Protein AF-A0A835EW60-F1 (afdb_monomer_lite)

Secondary structure (DSSP, 8-state):
-HHHHHHHHHHHHHHHHHHHHHHHHHTT-SGGGS-HHHHHHHHHHHHHHHHHHHHHHHHHHHHHHHHHHHHHHHHHHHHHHHHHHHHHHHHHHHHHHHHHHHHSSSS--S------S------S--TT-----

InterPro domains:
  IPR002487 Transcription factor, K-box [PF01486] (3-82)
  IPR002487 Transcription factor, K-box [PS51297] (2-88)

Foldseek 3Di:
DVVVVVVVVVVVVVVVVVVVVVVCVLVVHPCVVDDPVVNVVSVVVNVVVVVVVVVVVVVVVVVVVVVVVVVVVVVVVVVVVVVVVVVVVCVVVVVVVVVVVVVPPPDDDDDDDPDDPDDPDDDPPDPPDDPDD

Sequence (133 aa):
MFQSLSAEIDRVKKENDNMQNELRHLKGEDLNSLQPRELIAIEEALQNGQTNLREKQMDHWRMHKRNGKMLEDEHKLLSFRVAYQHQQDVELSGGMRELEIGYHQVEHDRDFTSQMPFTFRVQPSHPNLQEDE

Organism: NCBI:txid1010633

Structure (mmCIF, N/CA/C/O backbone):
data_AF-A0A835EW60-F1
#
_entry.id   AF-A0A835EW60-F1
#
loop_
_atom_site.group_PDB
_atom_site.id
_atom_site.type_symbol
_atom_site.label_atom_id
_atom_site.label_alt_id
_atom_site.label_comp_id
_atom_site.label_asym_id
_atom_site.label_entity_id
_atom_site.label_seq_id
_atom_site.pdbx_PDB_ins_code
_atom_site.Cartn_x
_atom_site.Cartn_y
_atom_site.Cartn_z
_atom_site.occupancy
_atom_site.B_iso_or_equiv
_atom_site.auth_seq_id
_atom_site.auth_comp_id
_atom_site.auth_asym_id
_atom_site.auth_atom_id
_atom_site.pdbx_PDB_model_num
ATOM 1 N N . MET A 1 1 ? -26.030 -29.531 16.335 1.00 69.69 1 MET A N 1
ATOM 2 C CA . MET A 1 1 ? -25.559 -29.007 15.032 1.00 69.69 1 MET A CA 1
ATOM 3 C C . MET A 1 1 ? -26.098 -27.599 14.764 1.00 69.69 1 MET A C 1
ATOM 5 O O . MET A 1 1 ? -25.292 -26.687 14.700 1.00 69.69 1 MET A O 1
ATOM 9 N N . PHE A 1 2 ? -27.422 -27.378 14.736 1.00 84.50 2 PHE A N 1
ATOM 10 C CA . PHE A 1 2 ? -28.015 -26.042 14.513 1.00 84.50 2 PHE A CA 1
ATOM 11 C C . PHE A 1 2 ? -27.595 -24.974 15.544 1.00 84.50 2 PHE A C 1
ATOM 13 O O . PHE A 1 2 ? -27.175 -23.891 15.161 1.00 84.50 2 PHE A O 1
ATOM 20 N N . GLN A 1 3 ? -27.617 -25.293 16.845 1.00 85.31 3 GLN A N 1
ATOM 21 C CA . GLN A 1 3 ? -27.185 -24.352 17.895 1.00 85.31 3 GLN A CA 1
ATOM 22 C C . GLN A 1 3 ? -25.703 -23.960 17.783 1.00 85.31 3 GLN A C 1
ATOM 24 O O . GLN A 1 3 ? -25.358 -22.805 17.992 1.00 85.31 3 GLN A O 1
ATOM 29 N N . SER A 1 4 ? -24.836 -24.905 17.407 1.00 91.06 4 SER A N 1
ATOM 30 C CA . SER A 1 4 ? -23.406 -24.634 17.210 1.00 91.06 4 SER A CA 1
ATOM 31 C C . SER A 1 4 ? -23.162 -23.756 15.986 1.00 91.06 4 SER A C 1
ATOM 33 O O . SER A 1 4 ? -22.314 -22.875 16.044 1.00 91.06 4 SER A O 1
ATOM 35 N N . LEU A 1 5 ? -23.920 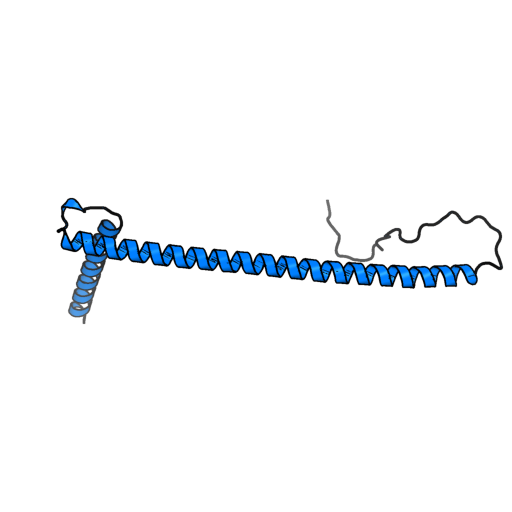-23.962 14.905 1.00 94.69 5 LEU A N 1
ATOM 36 C CA . LEU A 1 5 ? -23.833 -23.116 13.718 1.00 94.69 5 LEU A CA 1
ATOM 37 C C . LEU A 1 5 ? -24.354 -21.700 13.999 1.00 94.69 5 LEU A C 1
ATOM 39 O O . LEU A 1 5 ? -23.723 -20.732 13.596 1.00 94.69 5 LEU A O 1
ATOM 43 N N . SER A 1 6 ? -25.465 -21.574 14.730 1.00 95.06 6 SER A N 1
ATOM 44 C CA . SER A 1 6 ? -25.993 -20.271 15.152 1.00 95.06 6 SER A CA 1
ATOM 45 C C . SER A 1 6 ? -24.983 -19.508 16.011 1.00 95.06 6 SER A C 1
ATOM 47 O O . SER A 1 6 ? -24.735 -18.336 15.757 1.00 95.06 6 SER A O 1
ATOM 49 N N . ALA A 1 7 ? -24.351 -20.184 16.976 1.00 96.81 7 ALA A N 1
ATOM 50 C CA . ALA A 1 7 ? -23.332 -19.572 17.824 1.00 96.81 7 ALA A CA 1
ATOM 51 C C . ALA A 1 7 ? -22.102 -19.105 17.026 1.00 96.81 7 ALA A C 1
ATOM 53 O O . ALA A 1 7 ? -21.566 -18.033 17.295 1.00 96.81 7 ALA A O 1
ATOM 54 N N . GLU A 1 8 ? -21.672 -19.877 16.024 1.00 97.44 8 GLU A N 1
ATOM 55 C CA . GLU A 1 8 ? -20.558 -19.489 15.154 1.00 97.44 8 GLU A CA 1
ATOM 56 C C . GLU A 1 8 ? -20.919 -18.288 14.266 1.00 97.44 8 GLU A C 1
ATOM 58 O O . GLU A 1 8 ? -20.114 -17.374 14.112 1.00 97.44 8 GLU A O 1
ATOM 63 N N . ILE A 1 9 ? -22.150 -18.231 13.744 1.00 97.06 9 ILE A N 1
ATOM 64 C CA . ILE A 1 9 ? -22.650 -17.068 12.994 1.00 97.06 9 ILE A CA 1
ATOM 65 C C . ILE A 1 9 ? -22.617 -15.808 13.866 1.00 97.06 9 ILE A C 1
ATOM 67 O O . ILE A 1 9 ? -22.153 -14.763 13.411 1.00 97.06 9 ILE A O 1
ATOM 71 N N . ASP A 1 10 ? -23.084 -15.893 15.111 1.00 97.69 10 ASP A N 1
ATOM 72 C CA . ASP A 1 10 ? -23.099 -14.746 16.022 1.00 97.69 10 ASP A CA 1
ATOM 73 C C . ASP A 1 10 ? -21.682 -14.305 16.407 1.00 97.69 10 ASP A C 1
ATOM 75 O O . ASP A 1 10 ? -21.398 -13.107 16.478 1.00 97.69 10 ASP A O 1
ATOM 79 N N . ARG A 1 11 ? -20.758 -15.260 16.573 1.00 97.94 11 ARG A N 1
ATOM 80 C CA . ARG A 1 11 ? -19.338 -14.966 16.783 1.00 97.94 11 ARG A CA 1
ATOM 81 C C . ARG A 1 11 ? -18.740 -14.222 15.587 1.00 97.94 11 ARG A C 1
ATOM 83 O O . ARG A 1 11 ? -18.115 -13.184 15.787 1.00 97.94 11 ARG A O 1
ATOM 90 N N . VAL A 1 12 ? -18.947 -14.722 14.367 1.00 97.81 12 VAL A N 1
ATOM 91 C CA . VAL A 1 12 ? -18.417 -14.105 13.139 1.00 97.81 12 VAL A CA 1
ATOM 92 C C . VAL A 1 12 ? -19.007 -12.714 12.919 1.00 97.81 12 VAL A C 1
ATOM 94 O O . VAL A 1 12 ? -18.278 -11.801 12.541 1.00 97.81 12 VAL A O 1
ATOM 97 N N . LYS A 1 13 ? -20.302 -12.513 13.193 1.00 98.25 13 LYS A N 1
ATOM 98 C CA . LYS A 1 13 ? -20.926 -11.182 13.136 1.00 98.25 13 LYS A CA 1
ATOM 99 C C . LYS A 1 13 ? -20.253 -10.210 14.093 1.00 98.25 13 LYS A C 1
ATOM 101 O O . LYS A 1 13 ? -19.840 -9.139 13.671 1.00 98.25 13 LYS A O 1
ATOM 106 N N . LYS A 1 14 ? -20.062 -10.619 15.349 1.00 98.19 14 LYS A N 1
ATOM 107 C CA . LYS A 1 14 ? -19.386 -9.791 16.350 1.00 98.19 14 LYS A CA 1
ATOM 108 C C . LYS A 1 14 ? -17.947 -9.458 15.948 1.00 98.19 14 LYS A C 1
ATOM 110 O O . LYS A 1 14 ? -17.500 -8.334 16.142 1.00 98.19 14 LYS A O 1
ATOM 115 N N . GLU A 1 15 ? -17.221 -10.425 15.394 1.00 98.00 15 GLU A N 1
ATOM 116 C CA . GLU A 1 15 ? -15.864 -10.212 14.882 1.00 98.00 15 GLU A CA 1
ATOM 117 C C . GLU A 1 15 ? -15.857 -9.215 13.714 1.00 98.00 15 GLU A C 1
ATOM 119 O O . GLU A 1 15 ? -15.019 -8.318 13.675 1.00 98.00 15 GLU A O 1
ATOM 124 N N . ASN A 1 16 ? -16.834 -9.304 12.809 1.00 98.25 16 ASN A N 1
ATOM 125 C CA . ASN A 1 16 ? -16.997 -8.354 11.710 1.00 98.25 16 ASN A CA 1
ATOM 126 C C . ASN A 1 16 ? -17.300 -6.937 12.213 1.00 98.25 16 ASN A C 1
ATOM 128 O O . ASN A 1 16 ? -16.640 -5.991 11.791 1.00 98.25 16 ASN A O 1
ATOM 132 N N . ASP A 1 17 ? -18.228 -6.799 13.159 1.00 98.19 17 ASP A N 1
ATOM 133 C CA . ASP A 1 17 ? -18.569 -5.510 13.765 1.00 98.19 17 ASP A CA 1
ATOM 134 C C . ASP A 1 17 ? -17.344 -4.882 14.450 1.00 98.19 17 ASP A C 1
ATOM 136 O O . ASP A 1 17 ? -17.081 -3.687 14.302 1.00 98.19 17 ASP A O 1
ATOM 140 N N . ASN A 1 18 ? -16.541 -5.696 15.143 1.00 96.75 18 ASN A N 1
ATOM 141 C CA . ASN A 1 18 ? -15.285 -5.252 15.745 1.00 96.75 18 ASN A CA 1
ATOM 142 C C . ASN A 1 18 ? -14.284 -4.772 14.685 1.00 96.75 18 ASN A C 1
ATOM 144 O O . ASN A 1 18 ? -13.760 -3.667 14.809 1.00 96.75 18 ASN A O 1
ATOM 148 N N . MET A 1 19 ? -14.064 -5.546 13.617 1.00 97.00 19 MET A N 1
ATOM 149 C CA . MET A 1 19 ? -13.170 -5.146 12.524 1.00 97.00 19 MET A CA 1
ATOM 150 C C . MET A 1 19 ? -13.642 -3.861 11.836 1.00 97.00 19 MET A C 1
ATOM 152 O O . MET A 1 19 ? -12.828 -3.014 11.474 1.00 97.00 19 MET A O 1
ATOM 156 N N . GLN A 1 20 ? -14.951 -3.676 11.657 1.00 97.62 2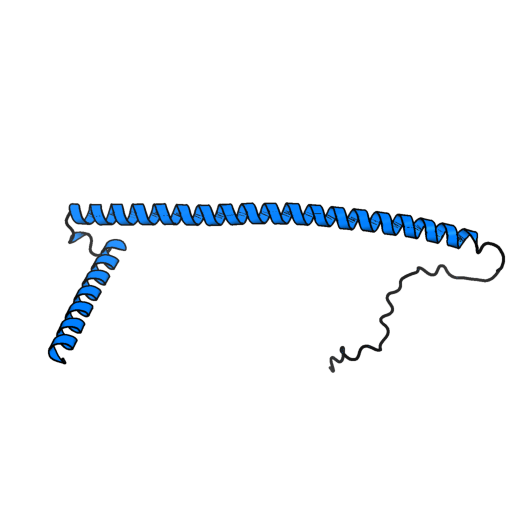0 GLN A N 1
ATOM 157 C CA . GLN A 1 20 ? -15.493 -2.438 11.097 1.00 97.62 20 GLN A CA 1
ATOM 158 C C . GLN A 1 20 ? -15.229 -1.237 12.006 1.00 97.62 20 GLN A C 1
ATOM 160 O O . GLN A 1 20 ? -14.882 -0.168 11.503 1.00 97.62 20 GLN A O 1
ATOM 165 N N . ASN A 1 21 ? -15.362 -1.403 13.324 1.00 96.31 21 ASN A N 1
ATOM 166 C CA . ASN A 1 21 ? -15.010 -0.359 14.286 1.00 96.31 21 ASN A CA 1
ATOM 167 C C . ASN A 1 21 ? -13.515 -0.014 14.201 1.00 96.31 21 ASN A C 1
ATOM 169 O O . ASN A 1 21 ? -13.166 1.157 14.065 1.00 96.31 21 ASN A O 1
ATOM 173 N N . GLU A 1 22 ? -12.636 -1.018 14.176 1.00 95.38 22 GLU A N 1
ATOM 174 C CA . GLU A 1 22 ? -11.192 -0.807 14.005 1.00 95.38 22 GLU A CA 1
ATOM 175 C C . GLU A 1 22 ? -10.865 -0.079 12.692 1.00 95.38 22 GLU A C 1
ATOM 177 O O . GLU A 1 22 ? -10.063 0.855 12.679 1.00 95.38 22 GLU A O 1
ATOM 182 N N . LEU A 1 23 ? -11.530 -0.435 11.587 1.00 97.00 23 LEU A N 1
ATOM 183 C CA . LEU A 1 23 ? -11.367 0.251 10.304 1.00 97.00 23 LEU A CA 1
ATOM 184 C C . LEU A 1 23 ? -11.794 1.721 10.360 1.00 97.00 23 LEU A C 1
ATOM 186 O O . LEU A 1 23 ? -11.149 2.547 9.716 1.00 97.00 23 LEU A O 1
ATOM 190 N N . ARG A 1 24 ? -12.854 2.065 11.101 1.00 97.00 24 ARG A N 1
ATOM 191 C CA . ARG A 1 24 ? -13.237 3.470 11.321 1.00 97.00 24 ARG A CA 1
ATOM 192 C C . ARG A 1 24 ? -12.131 4.222 12.057 1.00 97.00 24 ARG A C 1
ATOM 194 O O . ARG A 1 24 ? -11.715 5.287 11.607 1.00 97.00 24 ARG A O 1
ATOM 201 N N . HIS A 1 25 ? -11.566 3.631 13.107 1.00 97.50 25 HIS A N 1
ATOM 202 C CA . HIS A 1 25 ? -10.459 4.244 13.843 1.00 97.50 25 HIS A CA 1
ATOM 203 C C . HIS A 1 25 ? -9.208 4.442 12.981 1.00 97.50 25 HIS A C 1
ATOM 205 O O . HIS A 1 25 ? -8.622 5.523 12.991 1.00 97.50 25 HIS A O 1
ATOM 211 N N . LEU A 1 26 ? -8.842 3.452 12.160 1.00 96.44 26 LEU A N 1
ATOM 212 C CA . LEU A 1 26 ? -7.736 3.576 11.202 1.00 96.44 26 LEU A CA 1
ATOM 213 C C . LEU A 1 26 ? -7.978 4.669 10.147 1.00 96.44 26 LEU A C 1
ATOM 215 O O . LEU A 1 26 ? -7.023 5.249 9.635 1.00 96.44 26 LEU A O 1
ATOM 219 N N . LYS A 1 27 ? -9.240 4.975 9.824 1.00 96.62 27 LYS A N 1
ATOM 220 C CA . LYS A 1 27 ? -9.615 6.101 8.951 1.00 96.62 27 LYS A CA 1
ATOM 221 C C . LYS A 1 27 ? -9.613 7.457 9.662 1.00 96.62 27 LYS A C 1
ATOM 223 O O . LYS A 1 27 ? -9.797 8.477 9.002 1.00 96.62 27 LYS A O 1
ATOM 228 N N . GLY A 1 28 ? -9.387 7.485 10.973 1.00 95.44 28 GLY A N 1
ATOM 229 C CA . GLY A 1 28 ? -9.420 8.698 11.787 1.00 95.44 28 GLY A CA 1
ATOM 230 C C . GLY A 1 28 ? -10.812 9.066 12.307 1.00 95.44 28 GLY A C 1
ATOM 231 O O . GLY A 1 28 ? -11.027 10.204 12.721 1.00 95.44 28 GLY A O 1
ATOM 232 N N . GLU A 1 29 ? -11.761 8.132 12.289 1.00 96.56 29 GLU A N 1
ATOM 233 C CA . GLU A 1 29 ? -13.114 8.311 12.823 1.00 96.56 29 GLU A CA 1
ATOM 234 C C . GLU A 1 29 ? -13.191 7.844 14.294 1.00 96.56 29 GLU A C 1
ATOM 236 O O . GLU A 1 29 ? -12.417 6.993 14.742 1.00 96.56 29 GLU A O 1
ATOM 241 N N . ASP A 1 30 ? -14.136 8.394 15.068 1.00 95.00 30 ASP A N 1
ATOM 242 C CA . ASP A 1 30 ? -14.409 8.016 16.470 1.00 95.00 30 ASP A CA 1
ATOM 243 C C . ASP A 1 30 ? -13.191 8.093 17.428 1.00 95.00 30 ASP A C 1
ATOM 245 O O . ASP A 1 30 ? -13.121 7.402 18.445 1.00 95.00 30 ASP A O 1
ATOM 249 N N . LEU A 1 31 ? -12.212 8.959 17.146 1.00 94.25 31 LEU A N 1
ATOM 250 C CA . LEU A 1 31 ? -10.961 9.025 17.922 1.00 94.25 31 LEU A CA 1
ATOM 251 C C . LEU A 1 31 ? -11.145 9.530 19.360 1.00 94.25 31 LEU A C 1
ATOM 253 O O . LEU A 1 31 ? -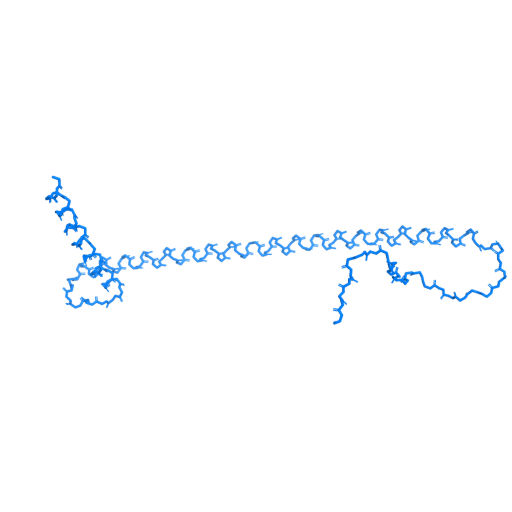10.410 9.126 20.256 1.00 94.25 31 LEU A O 1
ATOM 257 N N . ASN A 1 32 ? -12.141 10.387 19.603 1.00 94.62 32 ASN A N 1
ATOM 258 C CA . ASN A 1 32 ? -12.388 10.967 20.929 1.00 94.62 32 ASN A CA 1
ATOM 259 C C . ASN A 1 32 ? -12.855 9.936 21.971 1.00 94.62 32 ASN A C 1
ATOM 261 O O . ASN A 1 32 ? -12.796 10.218 23.165 1.00 94.62 32 ASN A O 1
ATOM 265 N N . SER A 1 33 ? -13.337 8.765 21.539 1.00 93.00 33 SER A N 1
ATOM 266 C CA . SER A 1 33 ? -13.697 7.668 22.447 1.00 93.00 33 SER A CA 1
ATOM 267 C C . SER A 1 33 ? -12.510 6.798 22.868 1.00 93.00 33 SER A C 1
ATOM 269 O O . SER A 1 33 ? -12.658 5.991 23.785 1.00 93.00 33 SER A O 1
ATOM 271 N N . LEU A 1 34 ? -11.349 6.956 22.228 1.00 95.31 34 LEU A N 1
ATOM 272 C CA . LEU A 1 34 ? -10.181 6.108 22.444 1.00 95.31 34 LEU A CA 1
ATOM 273 C C . LEU A 1 34 ? -9.270 6.654 23.542 1.00 95.31 34 LEU A C 1
ATOM 275 O O . LEU A 1 34 ? -9.100 7.862 23.715 1.00 95.31 34 LEU A O 1
ATOM 279 N N . GLN A 1 35 ? -8.638 5.744 24.274 1.00 97.19 35 GLN A N 1
ATOM 280 C CA . GLN A 1 35 ? -7.600 6.084 25.235 1.00 97.19 35 GLN A CA 1
ATOM 281 C C . GLN A 1 35 ? -6.268 6.365 24.524 1.00 97.19 35 GLN A C 1
ATOM 283 O O . GLN A 1 35 ? -6.002 5.809 23.456 1.00 97.19 35 GLN A O 1
ATOM 288 N N . PRO A 1 36 ? -5.353 7.138 25.141 1.00 97.00 36 PRO A N 1
ATOM 289 C CA . PRO A 1 36 ? -4.053 7.451 24.540 1.00 97.00 36 PRO A CA 1
ATOM 290 C C . PRO A 1 36 ? -3.262 6.224 24.068 1.00 97.00 36 PRO A C 1
ATOM 292 O O . PRO A 1 36 ? -2.622 6.258 23.024 1.00 97.00 36 PRO A O 1
ATOM 295 N N . ARG A 1 37 ? -3.340 5.108 24.802 1.00 97.12 37 ARG A N 1
ATOM 296 C CA . ARG A 1 37 ? -2.664 3.856 24.432 1.00 97.12 37 ARG A CA 1
ATOM 297 C C . ARG A 1 37 ? -3.198 3.251 23.129 1.00 97.12 37 ARG A C 1
ATOM 299 O O . ARG A 1 37 ? -2.429 2.668 22.374 1.00 97.12 37 ARG A O 1
ATOM 306 N N . GLU A 1 38 ? -4.498 3.369 22.888 1.00 96.12 38 GLU A N 1
ATOM 307 C CA . GLU A 1 38 ? -5.148 2.851 21.680 1.00 96.12 38 GLU A CA 1
ATOM 308 C C . GLU A 1 38 ? -4.801 3.725 20.471 1.00 96.12 38 GLU A C 1
ATOM 310 O O . GLU A 1 38 ? -4.512 3.206 19.395 1.00 96.12 38 GLU A O 1
ATOM 315 N N . LEU A 1 39 ? -4.721 5.045 20.673 1.00 97.56 39 LEU A N 1
ATOM 316 C CA . LEU A 1 39 ? -4.274 5.991 19.649 1.00 97.56 39 LEU A CA 1
ATOM 317 C C . LEU A 1 39 ? -2.824 5.736 19.213 1.00 97.56 39 LEU A C 1
ATOM 319 O O . LEU A 1 39 ? -2.553 5.734 18.016 1.00 97.56 39 LEU A O 1
ATOM 323 N N . ILE A 1 40 ? -1.915 5.452 20.154 1.00 97.38 40 ILE A N 1
ATOM 324 C CA . ILE A 1 40 ? -0.515 5.103 19.842 1.00 97.38 40 ILE A CA 1
ATOM 325 C C . ILE A 1 40 ? -0.447 3.851 18.959 1.00 97.38 40 ILE A C 1
ATOM 327 O O . ILE A 1 40 ? 0.277 3.831 17.968 1.00 97.38 40 ILE A O 1
ATOM 331 N N . ALA A 1 41 ? -1.226 2.814 19.277 1.00 96.69 41 ALA A N 1
ATOM 332 C CA . ALA A 1 41 ? -1.237 1.587 18.481 1.00 96.69 41 ALA A CA 1
ATOM 333 C C . ALA A 1 41 ? -1.727 1.833 17.040 1.00 96.69 41 ALA A C 1
ATOM 335 O O . ALA A 1 41 ? -1.176 1.273 16.090 1.00 96.69 41 ALA A O 1
ATOM 336 N N . ILE A 1 42 ? -2.735 2.695 16.869 1.00 97.50 42 ILE A N 1
ATOM 337 C CA . ILE A 1 42 ? -3.227 3.120 15.550 1.00 97.50 42 ILE A CA 1
ATOM 338 C C . ILE A 1 42 ? -2.151 3.902 14.794 1.00 97.50 42 ILE A C 1
ATOM 340 O O . ILE A 1 42 ? -1.910 3.627 13.619 1.00 97.50 42 ILE A O 1
ATOM 344 N N . GLU A 1 43 ? -1.487 4.848 15.457 1.00 97.75 43 GLU A N 1
ATOM 345 C CA . GLU A 1 43 ? -0.412 5.646 14.867 1.00 97.75 43 GLU A CA 1
ATOM 346 C C . GLU A 1 43 ? 0.737 4.758 14.377 1.00 97.75 43 GLU A C 1
ATOM 348 O O . GLU A 1 43 ? 1.140 4.860 13.218 1.00 97.75 43 GLU A O 1
ATOM 353 N N . GLU A 1 44 ? 1.216 3.830 15.208 1.00 98.12 44 GLU A N 1
ATOM 354 C CA . GLU A 1 44 ? 2.261 2.876 14.829 1.00 98.12 44 GLU A CA 1
ATOM 355 C C . GLU A 1 44 ? 1.834 2.009 13.637 1.00 98.12 44 GLU A C 1
ATOM 357 O O . GLU A 1 44 ? 2.601 1.830 12.685 1.00 98.12 44 GLU A O 1
ATOM 362 N N . ALA A 1 45 ? 0.601 1.492 13.642 1.00 97.44 45 ALA A N 1
ATOM 363 C CA . ALA A 1 45 ? 0.074 0.686 12.544 1.00 97.44 45 ALA A CA 1
ATOM 364 C C . ALA A 1 45 ? 0.008 1.477 11.225 1.00 97.44 45 ALA A C 1
ATOM 366 O O . ALA A 1 45 ? 0.436 0.975 10.179 1.00 97.44 45 ALA A O 1
ATOM 367 N N . LEU A 1 46 ? -0.475 2.722 11.267 1.00 98.19 46 LEU A N 1
ATOM 368 C CA . LEU A 1 46 ? -0.551 3.605 10.102 1.00 98.19 46 LEU A CA 1
ATOM 369 C C . LEU A 1 46 ? 0.838 4.002 9.597 1.00 98.19 46 LEU A C 1
ATOM 371 O O . LEU A 1 46 ? 1.087 3.950 8.391 1.00 98.19 46 LEU A O 1
ATOM 375 N N . GLN A 1 47 ? 1.761 4.332 10.499 1.00 98.44 47 GLN A N 1
ATOM 376 C CA . GLN A 1 47 ? 3.137 4.686 10.161 1.00 98.44 47 GLN A CA 1
ATOM 377 C C . GLN A 1 47 ? 3.866 3.516 9.488 1.00 98.44 47 GLN A C 1
ATOM 379 O O . GLN A 1 47 ? 4.528 3.690 8.457 1.00 98.44 47 GLN A O 1
ATOM 384 N N . ASN A 1 48 ? 3.699 2.305 10.020 1.00 98.38 48 ASN A N 1
ATOM 385 C CA . ASN A 1 48 ? 4.237 1.084 9.427 1.00 98.38 48 ASN A CA 1
ATOM 386 C C . ASN A 1 48 ? 3.614 0.811 8.051 1.00 98.38 48 ASN A C 1
ATOM 388 O O . ASN A 1 48 ? 4.332 0.564 7.079 1.00 98.38 48 ASN A O 1
ATOM 392 N N . GLY A 1 49 ? 2.287 0.915 7.935 1.00 98.06 49 GLY A N 1
ATOM 393 C CA . GLY A 1 49 ? 1.574 0.758 6.667 1.00 98.06 49 GLY A CA 1
ATOM 394 C C . GLY A 1 49 ? 2.051 1.746 5.599 1.00 98.06 49 GLY A C 1
ATOM 395 O O . GLY A 1 49 ? 2.335 1.348 4.466 1.00 98.06 49 GLY A O 1
ATOM 396 N N . GLN A 1 50 ? 2.214 3.020 5.964 1.00 98.38 50 GLN A N 1
ATOM 397 C CA . GLN A 1 50 ? 2.701 4.064 5.064 1.00 98.38 50 GLN A CA 1
ATOM 398 C C . GLN A 1 50 ? 4.147 3.808 4.628 1.00 98.38 50 GLN A C 1
ATOM 400 O O . GLN A 1 50 ? 4.467 3.962 3.447 1.00 98.38 50 GLN A O 1
ATOM 405 N N . THR A 1 51 ? 5.012 3.407 5.559 1.00 98.56 51 THR A N 1
ATOM 406 C CA . THR A 1 51 ? 6.422 3.104 5.279 1.00 98.56 51 THR A CA 1
ATOM 407 C C . THR A 1 51 ? 6.536 1.962 4.269 1.00 98.56 51 THR A C 1
ATOM 409 O O . THR A 1 51 ? 7.163 2.127 3.221 1.00 98.56 51 THR A O 1
ATOM 412 N N . ASN A 1 52 ? 5.827 0.858 4.513 1.00 98.50 52 ASN A N 1
ATOM 413 C CA . ASN A 1 52 ? 5.809 -0.307 3.626 1.00 98.50 52 ASN A CA 1
ATOM 414 C C . ASN A 1 52 ? 5.221 0.019 2.243 1.00 98.50 52 ASN A C 1
ATOM 416 O O . ASN A 1 52 ? 5.703 -0.469 1.220 1.00 98.50 52 ASN A O 1
ATOM 420 N N . LEU A 1 53 ? 4.174 0.852 2.182 1.00 98.56 53 LEU A N 1
ATOM 421 C CA . LEU A 1 53 ? 3.595 1.290 0.911 1.00 98.56 53 LEU A CA 1
ATOM 422 C C . LEU A 1 53 ? 4.604 2.101 0.090 1.00 98.56 53 LEU A C 1
ATOM 424 O O . LEU A 1 53 ? 4.762 1.850 -1.106 1.00 98.56 53 LEU A O 1
ATOM 428 N N . ARG A 1 54 ? 5.302 3.052 0.723 1.00 98.50 54 ARG A N 1
ATOM 429 C CA . ARG A 1 54 ? 6.330 3.867 0.060 1.00 98.50 54 ARG A CA 1
ATOM 430 C C . ARG A 1 54 ? 7.483 3.013 -0.451 1.00 98.50 54 ARG A C 1
ATOM 432 O O . ARG A 1 54 ? 7.948 3.242 -1.565 1.00 98.50 54 ARG A O 1
ATOM 439 N N . GLU A 1 55 ? 7.920 2.024 0.323 1.00 98.50 55 GLU A N 1
ATOM 440 C CA . GLU A 1 55 ? 8.956 1.080 -0.100 1.00 98.50 55 GLU A CA 1
ATOM 441 C C . GLU A 1 55 ? 8.537 0.330 -1.373 1.00 98.50 55 GLU A C 1
ATOM 443 O O . GLU A 1 55 ? 9.236 0.395 -2.386 1.00 98.50 55 GLU A O 1
ATOM 448 N N . LYS A 1 56 ? 7.332 -0.257 -1.388 1.00 98.50 56 LYS A N 1
ATOM 449 C CA . LYS A 1 56 ? 6.801 -0.948 -2.576 1.00 98.50 56 LYS A CA 1
ATOM 450 C C . LYS A 1 56 ? 6.664 -0.032 -3.792 1.00 98.50 56 LYS A C 1
ATOM 452 O O . LYS A 1 56 ? 6.983 -0.437 -4.910 1.00 98.50 56 LYS A O 1
ATOM 457 N N . GLN A 1 57 ? 6.201 1.204 -3.596 1.00 98.50 57 GLN A N 1
ATOM 458 C CA . GLN A 1 57 ? 6.119 2.200 -4.670 1.00 98.50 57 GLN A CA 1
ATOM 459 C C . GLN A 1 57 ? 7.502 2.504 -5.258 1.00 98.50 57 GLN A C 1
ATOM 461 O O . GLN A 1 57 ? 7.664 2.553 -6.480 1.00 98.50 57 GLN A O 1
ATOM 466 N N . MET A 1 58 ? 8.508 2.674 -4.397 1.00 98.44 58 MET A N 1
ATOM 467 C CA . MET A 1 58 ? 9.883 2.925 -4.818 1.00 98.44 58 MET A CA 1
ATOM 468 C C . MET A 1 58 ? 10.482 1.741 -5.571 1.00 98.44 58 MET A C 1
ATOM 470 O O . MET A 1 58 ? 11.175 1.952 -6.567 1.00 98.44 58 MET A O 1
ATOM 474 N N . ASP A 1 59 ? 10.205 0.511 -5.151 1.00 98.50 59 ASP A N 1
ATOM 475 C CA . ASP A 1 59 ? 10.680 -0.684 -5.846 1.00 98.50 59 ASP A CA 1
ATOM 476 C C . ASP A 1 59 ? 10.061 -0.826 -7.234 1.00 98.50 59 ASP A C 1
ATOM 478 O O . ASP A 1 59 ? 10.785 -1.057 -8.207 1.00 98.50 59 ASP A O 1
ATOM 482 N N . HIS A 1 60 ? 8.755 -0.583 -7.356 1.00 98.38 60 HIS A N 1
ATOM 483 C CA . HIS A 1 60 ? 8.079 -0.552 -8.650 1.00 98.38 60 HIS A CA 1
ATOM 484 C C . HIS A 1 60 ? 8.686 0.512 -9.575 1.00 98.38 60 HIS A C 1
ATOM 486 O O . HIS A 1 60 ? 9.024 0.231 -10.726 1.00 98.38 60 HIS A O 1
ATOM 492 N N . TRP A 1 61 ? 8.905 1.726 -9.063 1.00 98.50 61 TRP A N 1
ATOM 493 C CA . TRP A 1 61 ? 9.544 2.797 -9.827 1.00 98.50 61 TRP A CA 1
ATOM 494 C C . TRP A 1 61 ? 10.972 2.432 -10.263 1.00 98.50 61 TRP A C 1
ATOM 496 O O . TRP A 1 61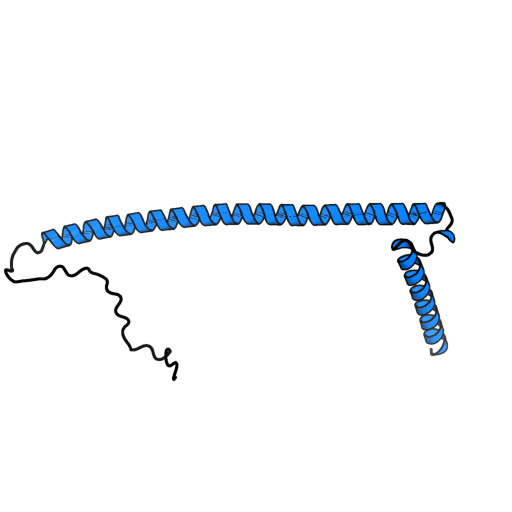 ? 11.339 2.626 -11.424 1.00 98.50 61 TRP A O 1
ATOM 506 N N . ARG A 1 62 ? 11.781 1.858 -9.362 1.00 98.62 62 ARG A N 1
ATOM 507 C CA . ARG A 1 62 ? 13.153 1.411 -9.663 1.00 98.62 62 ARG A CA 1
ATOM 508 C C . ARG A 1 62 ? 13.161 0.335 -10.740 1.00 98.62 62 ARG A C 1
ATOM 510 O O . ARG A 1 62 ? 13.990 0.404 -11.645 1.00 98.62 62 ARG A O 1
ATOM 517 N N . MET A 1 63 ? 12.257 -0.637 -10.648 1.00 98.56 63 MET A N 1
ATOM 518 C CA . MET A 1 63 ? 12.095 -1.689 -11.648 1.00 98.56 63 MET A CA 1
ATOM 519 C C . MET A 1 63 ? 11.753 -1.088 -13.013 1.00 98.56 63 MET A C 1
ATOM 521 O O . MET A 1 63 ? 12.469 -1.340 -13.977 1.00 98.56 63 MET A O 1
ATOM 525 N N . HIS A 1 64 ? 10.735 -0.227 -13.092 1.00 98.50 64 HIS A N 1
ATOM 526 C CA . HIS A 1 64 ? 10.362 0.432 -14.346 1.00 98.50 64 HIS A CA 1
ATOM 527 C C . HIS A 1 64 ? 11.507 1.241 -14.951 1.00 98.50 64 HIS A C 1
ATOM 529 O O . HIS A 1 64 ? 11.762 1.143 -16.149 1.00 98.50 64 HIS A O 1
ATOM 535 N N . LYS A 1 65 ? 12.240 1.997 -14.129 1.00 98.62 65 LYS A N 1
ATOM 536 C CA . LYS A 1 65 ? 13.397 2.768 -14.587 1.00 98.62 65 LYS A CA 1
ATOM 537 C C . LYS A 1 65 ? 14.503 1.875 -15.158 1.00 98.62 65 LYS A C 1
ATOM 539 O O . LYS A 1 65 ? 15.099 2.221 -16.174 1.00 98.62 65 LYS A O 1
ATOM 544 N N . ARG A 1 66 ? 14.787 0.734 -14.518 1.00 98.50 66 ARG A N 1
ATOM 545 C CA . ARG A 1 66 ? 15.769 -0.246 -15.020 1.00 98.50 66 ARG A CA 1
ATOM 546 C C . ARG A 1 66 ? 15.306 -0.874 -16.332 1.00 98.50 66 ARG A C 1
ATOM 548 O O . ARG A 1 66 ? 16.092 -0.912 -17.270 1.00 98.50 66 ARG A O 1
ATOM 555 N N . ASN A 1 67 ? 14.045 -1.296 -16.407 1.00 98.44 67 ASN A N 1
ATOM 556 C CA . ASN A 1 67 ? 13.472 -1.899 -17.611 1.00 98.44 67 ASN A CA 1
ATOM 557 C C . ASN A 1 67 ? 13.505 -0.925 -18.793 1.00 98.44 67 ASN A C 1
ATOM 559 O O . ASN A 1 67 ? 13.897 -1.316 -19.885 1.00 98.44 67 ASN A O 1
ATOM 563 N N . GLY A 1 68 ? 13.163 0.348 -18.562 1.00 98.62 68 GLY A N 1
ATOM 564 C CA . GLY A 1 68 ? 13.251 1.393 -19.583 1.00 98.62 68 GLY A CA 1
ATOM 565 C C . GLY A 1 68 ? 14.672 1.552 -20.120 1.00 98.62 68 GLY A C 1
ATOM 566 O O . GLY A 1 68 ? 14.880 1.474 -21.324 1.00 98.62 68 GLY A O 1
ATOM 567 N N . LYS A 1 69 ? 15.667 1.655 -19.228 1.00 98.56 69 LYS A N 1
ATOM 568 C CA . LYS A 1 69 ? 17.076 1.732 -19.637 1.00 98.56 69 LYS A CA 1
ATOM 569 C C . LYS A 1 69 ? 17.514 0.509 -20.453 1.00 98.56 69 LYS A C 1
ATOM 571 O O . LYS A 1 69 ? 18.168 0.664 -21.476 1.00 98.56 69 LYS A O 1
ATOM 576 N N . MET A 1 70 ? 17.161 -0.698 -20.010 1.00 98.44 70 MET A N 1
ATOM 577 C CA . MET A 1 70 ? 17.509 -1.927 -20.734 1.00 98.44 70 MET A CA 1
ATOM 578 C C . MET A 1 70 ? 16.892 -1.955 -22.134 1.00 98.44 70 MET A C 1
ATOM 580 O O . MET A 1 70 ? 17.568 -2.331 -23.086 1.00 98.44 70 MET A O 1
ATOM 584 N N . LEU A 1 71 ? 15.638 -1.519 -22.259 1.00 98.56 71 LEU A N 1
ATOM 585 C CA . LEU A 1 71 ? 14.941 -1.454 -23.538 1.00 98.56 71 LEU A CA 1
ATOM 586 C C . LEU A 1 71 ? 15.563 -0.410 -24.477 1.00 98.56 71 LEU A C 1
ATOM 588 O O . LEU A 1 71 ? 15.720 -0.673 -25.666 1.00 98.56 71 LEU A O 1
ATOM 592 N N . GLU A 1 72 ? 15.955 0.755 -23.955 1.00 98.50 72 GLU A N 1
ATOM 593 C CA . GLU A 1 72 ? 16.681 1.781 -24.715 1.00 98.50 72 GLU A CA 1
ATOM 594 C C . GLU A 1 72 ? 18.039 1.265 -25.215 1.00 98.50 72 GLU A C 1
ATOM 596 O O . GLU A 1 72 ? 18.380 1.446 -26.389 1.00 98.50 72 GLU A O 1
ATOM 601 N N . ASP A 1 73 ? 18.800 0.593 -24.346 1.00 98.44 73 ASP A N 1
ATOM 602 C CA . ASP A 1 73 ? 20.104 0.016 -24.680 1.00 98.44 73 ASP A CA 1
ATOM 603 C C . ASP A 1 73 ? 19.968 -1.079 -25.760 1.00 98.44 73 ASP A C 1
ATOM 605 O O . ASP A 1 73 ? 20.736 -1.102 -26.729 1.00 98.44 73 ASP A O 1
ATOM 609 N N . GLU A 1 74 ? 18.960 -1.949 -25.650 1.00 98.38 74 GLU A N 1
ATOM 610 C CA . GLU A 1 74 ? 18.662 -2.985 -26.646 1.00 98.38 74 GLU A CA 1
ATOM 611 C C . GLU A 1 74 ? 18.217 -2.383 -27.983 1.00 98.38 74 GLU A C 1
ATOM 613 O O . GLU A 1 74 ? 18.747 -2.749 -29.036 1.00 98.38 74 GLU A O 1
ATOM 618 N N . HIS A 1 75 ? 17.307 -1.406 -27.959 1.00 98.31 75 HIS A N 1
ATOM 619 C CA . HIS A 1 75 ? 16.860 -0.705 -29.160 1.00 98.31 75 HIS A CA 1
ATOM 620 C C . HIS A 1 75 ? 18.038 -0.053 -29.896 1.00 98.31 75 HIS A C 1
ATOM 622 O O . HIS A 1 75 ? 18.146 -0.140 -31.123 1.00 98.31 75 HIS A O 1
ATOM 628 N N . LYS A 1 76 ? 18.964 0.563 -29.152 1.00 98.44 76 LYS A N 1
ATOM 629 C CA . LYS A 1 76 ? 20.180 1.161 -29.709 1.00 98.44 76 LYS A CA 1
ATOM 630 C C . LYS A 1 76 ? 21.078 0.108 -30.360 1.00 98.44 76 LYS A C 1
ATOM 632 O O . LYS A 1 76 ? 21.548 0.322 -31.476 1.00 98.44 76 LYS A O 1
ATOM 637 N N . LEU A 1 77 ? 21.294 -1.031 -29.700 1.00 97.94 77 LEU A N 1
ATOM 638 C CA . LEU A 1 77 ? 22.092 -2.131 -30.247 1.00 97.94 77 LEU A CA 1
ATOM 639 C C . LEU A 1 77 ? 21.483 -2.693 -31.539 1.00 97.94 77 LEU A C 1
ATOM 641 O O . LEU A 1 77 ? 22.196 -2.897 -32.523 1.00 97.94 77 LEU A O 1
ATOM 645 N N . LEU A 1 78 ? 20.170 -2.920 -31.549 1.00 97.56 78 LEU A N 1
ATOM 646 C CA . LEU A 1 78 ? 19.453 -3.405 -32.726 1.00 97.56 78 LEU A CA 1
ATOM 647 C C . LEU A 1 78 ? 19.504 -2.390 -33.869 1.00 97.56 78 LEU A C 1
ATOM 649 O O . LEU A 1 78 ? 19.789 -2.771 -35.001 1.00 97.56 78 LEU A O 1
ATOM 653 N N . SER A 1 79 ? 19.332 -1.101 -33.570 1.00 97.50 79 SER A N 1
ATOM 654 C CA . SER A 1 79 ? 19.454 -0.022 -34.558 1.00 97.50 79 SER A CA 1
ATOM 655 C C . SER A 1 79 ? 20.839 -0.005 -35.209 1.00 97.50 79 SER A C 1
ATOM 657 O O . SER A 1 79 ? 20.938 0.089 -36.431 1.00 97.50 79 SER A O 1
ATOM 659 N N . PHE A 1 80 ? 21.913 -0.167 -34.424 1.00 96.94 80 PHE A N 1
ATOM 660 C CA . PHE A 1 80 ? 23.266 -0.288 -34.977 1.00 96.94 80 PHE A CA 1
ATOM 661 C C . PHE A 1 80 ? 23.431 -1.522 -35.860 1.00 96.94 80 PHE A C 1
ATOM 663 O O . PHE A 1 80 ? 24.048 -1.429 -36.917 1.00 96.94 80 PHE A O 1
ATOM 670 N N . ARG A 1 81 ? 22.879 -2.670 -35.454 1.00 96.06 81 ARG A N 1
ATOM 671 C CA . ARG A 1 81 ? 22.951 -3.901 -36.250 1.00 96.06 81 ARG A CA 1
ATOM 672 C C . ARG A 1 81 ? 22.240 -3.742 -37.592 1.00 96.06 81 ARG A C 1
ATOM 674 O O . ARG A 1 81 ? 22.803 -4.124 -38.612 1.00 96.06 81 ARG A O 1
ATOM 681 N N . VAL A 1 82 ? 21.043 -3.159 -37.589 1.00 93.88 82 VAL A N 1
ATOM 682 C CA . VAL A 1 82 ? 20.274 -2.887 -38.811 1.00 93.88 82 VAL A CA 1
ATOM 683 C C . VAL A 1 82 ? 21.024 -1.907 -39.710 1.00 93.88 82 VAL A C 1
ATOM 685 O O . VAL A 1 82 ? 21.156 -2.161 -40.903 1.00 93.88 82 VAL A O 1
ATOM 688 N N . ALA A 1 83 ? 21.575 -0.828 -39.148 1.00 94.38 83 ALA A N 1
ATOM 689 C CA . ALA A 1 83 ? 22.363 0.137 -39.912 1.00 94.38 83 ALA A CA 1
ATOM 690 C C . ALA A 1 83 ? 23.608 -0.506 -40.546 1.00 94.38 83 ALA A C 1
ATOM 692 O O . ALA A 1 83 ? 23.885 -0.289 -41.723 1.00 94.38 83 ALA A O 1
ATOM 693 N N . TYR A 1 84 ? 24.323 -1.342 -39.789 1.00 92.81 84 TYR A N 1
ATOM 694 C CA . TYR A 1 84 ? 25.497 -2.062 -40.278 1.00 92.81 84 TYR A CA 1
ATOM 695 C C . TYR A 1 84 ? 25.150 -3.068 -41.383 1.00 92.81 84 TYR A C 1
ATOM 697 O O . TYR A 1 84 ? 25.884 -3.187 -42.361 1.00 92.81 84 TYR A O 1
ATOM 705 N N . GLN A 1 85 ? 24.020 -3.768 -41.257 1.00 91.00 85 GLN A N 1
ATOM 706 C CA . GLN A 1 85 ? 23.538 -4.678 -42.294 1.00 91.00 85 GLN A CA 1
ATOM 707 C C . GLN A 1 85 ? 23.137 -3.922 -43.564 1.00 91.00 85 GLN A C 1
ATOM 709 O O . GLN A 1 85 ? 23.556 -4.305 -44.650 1.00 91.00 85 GLN A O 1
ATOM 714 N N . HIS A 1 86 ? 22.411 -2.807 -43.436 1.00 87.12 86 HIS A N 1
ATOM 715 C CA . HIS A 1 86 ? 22.048 -1.977 -44.584 1.00 87.12 86 HIS A CA 1
ATOM 716 C C . HIS A 1 86 ? 23.283 -1.450 -45.324 1.00 87.12 86 HIS A C 1
ATOM 718 O O . HIS A 1 86 ? 23.307 -1.456 -46.551 1.00 87.12 86 HIS A O 1
ATOM 724 N N . GLN A 1 87 ? 24.324 -1.035 -44.596 1.00 83.62 87 GLN A N 1
ATOM 725 C CA . GLN A 1 87 ? 25.578 -0.612 -45.213 1.00 83.62 87 GLN A CA 1
ATOM 726 C C . GLN A 1 87 ? 26.228 -1.753 -46.008 1.00 83.62 87 GLN A C 1
ATOM 728 O O . GLN A 1 87 ? 26.608 -1.538 -47.155 1.00 83.62 87 GLN A O 1
ATOM 733 N N . GLN A 1 88 ? 26.304 -2.964 -45.446 1.00 81.94 88 GLN A N 1
ATOM 734 C CA . GLN A 1 88 ? 26.830 -4.125 -46.170 1.00 81.94 88 GLN A CA 1
ATOM 735 C C . GLN A 1 88 ? 25.999 -4.458 -47.413 1.00 81.94 88 GLN A C 1
ATOM 737 O O . GLN A 1 88 ? 26.570 -4.705 -48.471 1.00 81.94 88 GLN A O 1
ATOM 742 N N . ASP A 1 89 ? 24.668 -4.426 -47.320 1.00 76.62 89 ASP A N 1
ATOM 743 C CA . ASP A 1 89 ? 23.785 -4.682 -48.462 1.00 76.62 89 ASP A CA 1
ATOM 744 C C . ASP A 1 89 ? 23.971 -3.626 -49.566 1.00 76.62 89 ASP A C 1
ATOM 746 O O . ASP A 1 89 ? 23.963 -3.959 -50.752 1.00 76.62 89 ASP A O 1
ATOM 750 N N . VAL A 1 90 ? 24.185 -2.356 -49.200 1.00 75.44 90 VAL A N 1
ATOM 751 C CA . VAL A 1 90 ? 24.485 -1.269 -50.146 1.00 75.44 90 VAL A CA 1
ATOM 752 C C . VAL A 1 90 ? 25.874 -1.426 -50.767 1.00 75.44 90 VAL A C 1
ATOM 754 O O . VAL A 1 90 ? 26.003 -1.227 -51.970 1.00 75.44 90 VAL A O 1
ATOM 757 N N . GLU A 1 91 ? 26.898 -1.812 -50.005 1.00 68.00 91 GLU A N 1
ATOM 758 C CA . GLU A 1 91 ? 28.255 -2.058 -50.520 1.00 68.00 91 GLU A CA 1
ATOM 759 C C . GLU A 1 91 ? 28.293 -3.273 -51.466 1.00 68.00 91 GLU A C 1
ATOM 761 O O . GLU A 1 91 ? 28.849 -3.193 -52.563 1.00 68.00 91 GLU A O 1
ATOM 766 N N . LEU A 1 92 ? 27.622 -4.372 -51.104 1.00 64.56 92 LEU A N 1
ATOM 767 C CA . LEU A 1 92 ? 27.489 -5.571 -51.940 1.00 64.56 92 LEU A CA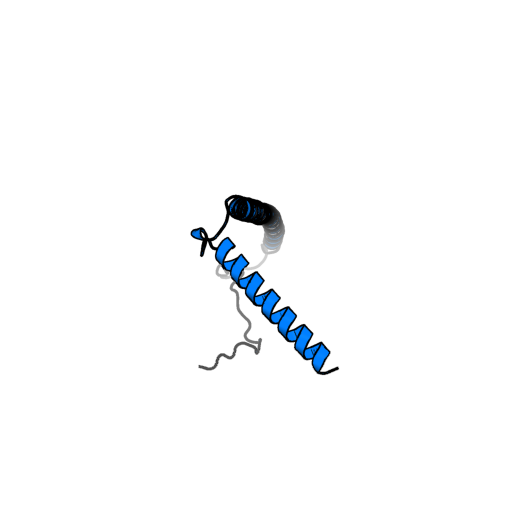 1
ATOM 768 C C . LEU A 1 92 ? 26.626 -5.308 -53.188 1.00 64.56 92 LEU A C 1
ATOM 770 O O . LEU A 1 92 ? 26.975 -5.747 -54.284 1.00 64.56 92 LEU A O 1
ATOM 774 N N . SER A 1 93 ? 25.532 -4.547 -53.061 1.00 61.53 93 SER A N 1
ATOM 775 C CA . SER A 1 93 ? 24.708 -4.111 -54.200 1.00 61.53 93 SER A CA 1
ATOM 776 C C . SER A 1 93 ? 25.432 -3.096 -55.089 1.00 61.53 93 SER A C 1
ATOM 778 O O . SER A 1 93 ? 25.226 -3.103 -56.302 1.00 61.53 93 SER A O 1
ATOM 780 N N . GLY A 1 94 ? 26.278 -2.238 -54.516 1.00 58.09 94 GLY A N 1
ATOM 781 C CA . GLY A 1 94 ? 27.128 -1.294 -55.238 1.00 58.09 94 GLY A CA 1
ATOM 782 C C . GLY A 1 94 ? 28.162 -2.016 -56.098 1.00 58.09 94 GLY A C 1
ATOM 783 O O . GLY A 1 94 ? 28.270 -1.721 -57.284 1.00 58.09 94 GLY A O 1
ATOM 784 N N . GLY A 1 95 ? 28.819 -3.039 -55.540 1.00 56.62 95 GLY A N 1
ATOM 785 C CA . GLY A 1 95 ? 29.742 -3.907 -56.277 1.00 56.62 95 GLY A CA 1
ATOM 786 C C . GLY A 1 95 ? 29.061 -4.763 -57.351 1.00 56.62 95 GLY A C 1
ATOM 787 O O . GLY A 1 95 ? 29.612 -4.920 -58.437 1.00 56.62 95 GLY A O 1
ATOM 788 N N . MET A 1 96 ? 27.843 -5.275 -57.110 1.00 53.03 96 MET A N 1
ATOM 789 C CA . MET A 1 96 ? 27.077 -5.975 -58.157 1.00 53.03 96 MET A CA 1
ATOM 790 C C . MET A 1 96 ? 26.625 -5.039 -59.282 1.00 53.03 96 MET A C 1
ATOM 792 O O . MET A 1 96 ? 26.714 -5.432 -60.441 1.00 53.03 96 MET A O 1
ATOM 796 N N . ARG A 1 97 ? 26.199 -3.804 -58.976 1.00 53.31 97 ARG A N 1
ATOM 797 C CA . ARG A 1 97 ? 25.876 -2.801 -60.007 1.00 53.31 97 ARG A CA 1
ATOM 798 C C . ARG A 1 97 ? 27.105 -2.408 -60.822 1.00 53.31 97 ARG A C 1
ATOM 800 O O . ARG A 1 97 ? 26.996 -2.248 -62.029 1.00 53.31 97 ARG A O 1
ATOM 807 N N . GLU A 1 98 ? 28.273 -2.280 -60.198 1.00 50.59 98 GLU A N 1
ATOM 808 C CA . GLU A 1 98 ? 29.524 -1.980 -60.905 1.00 50.59 98 GLU A CA 1
ATOM 809 C C . GLU A 1 98 ? 29.974 -3.147 -61.802 1.00 50.59 98 GLU A C 1
ATOM 811 O O . GLU A 1 98 ? 30.380 -2.925 -62.945 1.00 50.59 98 GLU A O 1
ATOM 816 N N . LEU A 1 99 ? 29.806 -4.395 -61.343 1.00 51.16 99 LEU A N 1
ATOM 817 C CA . LEU A 1 99 ? 30.032 -5.584 -62.168 1.00 51.16 99 LEU A CA 1
ATOM 818 C C . LEU A 1 99 ? 29.049 -5.638 -63.356 1.00 51.16 99 LEU A C 1
ATOM 820 O O . LEU A 1 99 ? 29.461 -5.930 -64.473 1.00 51.16 99 LEU A O 1
ATOM 824 N N . GLU A 1 100 ? 27.770 -5.312 -63.141 1.00 45.88 100 GLU A N 1
ATOM 825 C CA . GLU A 1 100 ? 26.716 -5.278 -64.170 1.00 45.88 100 GLU A CA 1
ATOM 826 C C . GLU A 1 100 ? 26.957 -4.192 -65.238 1.00 45.88 100 GLU A C 1
ATOM 828 O O . GLU A 1 100 ? 26.706 -4.431 -66.424 1.00 45.88 100 GLU A O 1
ATOM 833 N N . ILE A 1 101 ? 27.530 -3.044 -64.850 1.00 53.03 101 ILE A N 1
ATOM 834 C CA . ILE A 1 101 ? 27.945 -1.963 -65.765 1.00 53.03 101 ILE A CA 1
ATOM 835 C C . ILE A 1 101 ? 29.135 -2.392 -66.647 1.00 53.03 101 ILE A C 1
ATOM 837 O O . ILE A 1 101 ? 29.226 -1.967 -67.800 1.00 53.03 101 ILE A O 1
ATOM 841 N N . GLY A 1 102 ? 30.024 -3.264 -66.154 1.00 44.81 102 GLY A N 1
ATOM 842 C CA . GLY A 1 102 ? 31.190 -3.755 -66.902 1.00 44.81 102 GLY A CA 1
ATOM 843 C C . GLY A 1 102 ? 30.873 -4.740 -68.037 1.00 44.81 102 GLY A C 1
ATOM 844 O O . GLY A 1 102 ? 31.644 -4.829 -68.991 1.00 44.81 102 GLY A O 1
ATOM 845 N N . TYR A 1 103 ? 29.738 -5.449 -67.976 1.00 43.22 103 TYR A N 1
ATOM 846 C CA . TYR A 1 103 ? 29.348 -6.450 -68.985 1.00 43.22 103 TYR A CA 1
ATOM 847 C C . TYR A 1 103 ? 28.408 -5.923 -70.084 1.00 43.22 103 TYR A C 1
ATOM 849 O O . TYR A 1 103 ? 28.175 -6.633 -71.057 1.00 43.22 103 TYR A O 1
ATOM 857 N N . HIS A 1 104 ? 27.904 -4.688 -69.976 1.00 42.38 104 HIS A N 1
ATOM 858 C CA . HIS A 1 104 ? 26.906 -4.124 -70.904 1.00 42.38 104 HIS A CA 1
ATOM 859 C C . HIS A 1 104 ? 27.434 -3.007 -71.825 1.00 42.38 104 HIS A C 1
ATOM 861 O O . HIS A 1 104 ? 26.645 -2.323 -72.472 1.00 42.38 104 HIS A O 1
ATOM 867 N N . GLN A 1 105 ? 28.751 -2.789 -71.918 1.00 39.72 105 GLN A N 1
ATOM 868 C CA . GLN A 1 105 ? 29.301 -1.735 -72.792 1.00 39.72 105 GLN A CA 1
ATOM 869 C C . GLN A 1 105 ? 29.502 -2.134 -74.262 1.00 39.72 105 GLN A C 1
ATOM 871 O O . GLN A 1 105 ? 29.950 -1.308 -75.056 1.00 39.72 105 GLN A O 1
ATOM 876 N N . VAL A 1 106 ? 29.151 -3.355 -74.667 1.00 43.78 106 VAL A N 1
ATOM 877 C CA . VAL A 1 106 ? 29.213 -3.758 -76.077 1.00 43.78 106 VAL A CA 1
ATOM 878 C C . VAL A 1 106 ? 27.807 -4.161 -76.507 1.00 43.78 106 VAL A C 1
ATOM 880 O O . VAL A 1 106 ? 27.278 -5.138 -76.001 1.00 43.78 106 VAL A O 1
ATOM 883 N N . GLU A 1 107 ? 27.231 -3.384 -77.425 1.00 40.84 107 GLU A N 1
ATOM 884 C CA . GLU A 1 107 ? 25.897 -3.550 -78.029 1.00 40.84 107 GLU A CA 1
ATOM 885 C C . GLU A 1 107 ? 24.702 -3.051 -77.196 1.00 40.84 107 GLU A C 1
ATOM 887 O O . GLU A 1 107 ? 24.009 -3.810 -76.532 1.00 40.84 107 GLU A O 1
ATOM 892 N N . HIS A 1 108 ? 24.362 -1.766 -77.326 1.00 36.91 108 HIS A N 1
ATOM 893 C CA . HIS A 1 108 ? 23.296 -1.375 -78.259 1.00 36.91 108 HIS A CA 1
ATOM 894 C C . HIS A 1 108 ? 22.972 0.123 -78.164 1.00 36.91 108 HIS A C 1
ATOM 896 O O . HIS A 1 108 ? 22.437 0.615 -77.173 1.00 36.91 108 HIS A O 1
ATOM 902 N N . ASP A 1 109 ? 23.214 0.827 -79.272 1.00 42.72 109 ASP A N 1
ATOM 903 C CA . ASP A 1 109 ? 22.408 1.976 -79.675 1.00 42.72 109 ASP A CA 1
ATOM 904 C C . ASP A 1 109 ? 20.920 1.613 -79.580 1.00 42.72 109 ASP A C 1
ATOM 906 O O . ASP A 1 109 ? 20.471 0.701 -80.287 1.00 42.72 109 ASP A O 1
ATOM 910 N N . ARG A 1 110 ? 20.177 2.329 -78.726 1.00 40.78 110 ARG A N 1
ATOM 911 C CA . ARG A 1 110 ? 18.810 2.855 -78.929 1.00 40.78 110 ARG A CA 1
ATOM 912 C C . ARG A 1 110 ? 18.197 3.240 -77.584 1.00 40.78 110 ARG A C 1
ATOM 914 O O . ARG A 1 110 ? 17.980 2.387 -76.736 1.00 40.78 110 ARG A O 1
ATOM 921 N N . ASP A 1 111 ? 17.902 4.529 -77.439 1.00 44.25 111 ASP A N 1
ATOM 922 C CA . ASP A 1 111 ? 16.776 5.096 -76.688 1.00 44.25 111 ASP A CA 1
ATOM 923 C C . ASP A 1 111 ? 16.275 4.287 -75.478 1.00 44.25 111 ASP A C 1
ATOM 925 O O . ASP A 1 111 ? 15.240 3.626 -75.550 1.00 44.25 111 ASP A O 1
ATOM 929 N N . PHE A 1 112 ? 16.954 4.386 -74.331 1.00 38.25 112 PHE A N 1
ATOM 930 C CA . PHE A 1 112 ? 16.409 3.891 -73.066 1.00 38.25 112 PHE A CA 1
ATOM 931 C C . PHE A 1 112 ? 16.411 4.978 -71.996 1.00 38.25 112 PHE A C 1
ATOM 933 O O . PHE A 1 112 ? 17.428 5.390 -71.442 1.00 38.25 112 PHE A O 1
ATOM 940 N N . THR A 1 113 ? 15.197 5.446 -71.727 1.00 37.91 113 THR A N 1
ATOM 941 C CA . THR A 1 113 ? 14.809 6.257 -70.581 1.00 37.91 113 THR A CA 1
ATOM 942 C C . THR A 1 113 ? 15.398 5.682 -69.296 1.00 37.91 113 THR A C 1
ATOM 944 O O . THR A 1 113 ? 15.204 4.501 -69.011 1.00 37.91 113 THR A O 1
ATOM 947 N N . SER A 1 114 ? 16.063 6.532 -68.513 1.00 51.62 114 SER A N 1
ATOM 948 C CA . SER A 1 114 ? 16.503 6.261 -67.142 1.00 51.62 114 SER A CA 1
ATOM 949 C C . SER A 1 114 ? 15.357 5.642 -66.328 1.00 51.62 114 SER A C 1
ATOM 951 O O . SER A 1 114 ? 14.435 6.339 -65.904 1.00 51.62 114 SER A O 1
ATOM 953 N N . GLN A 1 115 ? 15.364 4.317 -66.170 1.00 46.09 115 GLN A N 1
ATOM 954 C CA . GLN A 1 115 ? 14.344 3.597 -65.418 1.00 46.09 115 GLN A CA 1
ATOM 955 C C . GLN A 1 115 ? 14.925 3.258 -64.046 1.00 46.09 115 GLN A C 1
ATOM 957 O O . GLN A 1 115 ? 15.664 2.295 -63.873 1.00 46.09 115 GLN A O 1
ATOM 962 N N . MET A 1 116 ? 14.603 4.115 -63.077 1.00 43.78 116 MET A N 1
ATOM 963 C CA . MET A 1 116 ? 14.760 3.862 -61.645 1.00 43.78 116 MET A CA 1
ATOM 964 C C . MET A 1 116 ? 14.276 2.438 -61.306 1.00 43.78 116 MET A C 1
ATOM 966 O O . MET A 1 116 ? 13.092 2.151 -61.521 1.00 43.78 116 MET A O 1
ATOM 970 N N . PRO A 1 117 ? 15.123 1.539 -60.771 1.00 54.62 117 PRO A N 1
ATOM 971 C CA . PRO A 1 117 ? 14.644 0.254 -60.300 1.00 54.62 117 PRO A CA 1
ATOM 972 C C . PRO A 1 117 ? 13.954 0.468 -58.949 1.00 54.62 117 PRO A C 1
ATOM 974 O O . PRO A 1 117 ? 14.425 1.247 -58.124 1.00 54.62 117 PRO A O 1
ATOM 977 N N . PHE A 1 118 ? 12.844 -0.246 -58.751 1.00 44.91 118 PHE A N 1
ATOM 978 C CA . PHE A 1 118 ? 11.926 -0.225 -57.599 1.00 44.91 118 PHE A CA 1
ATOM 979 C C . PHE A 1 118 ? 10.762 0.777 -57.670 1.00 44.91 118 PHE A C 1
ATOM 981 O O . PHE A 1 118 ? 10.567 1.611 -56.791 1.00 44.91 118 PHE A O 1
ATOM 988 N N . THR A 1 119 ? 9.880 0.605 -58.663 1.00 44.34 119 THR A N 1
ATOM 989 C CA . THR A 1 119 ? 8.454 0.885 -58.419 1.00 44.34 119 THR A CA 1
ATOM 990 C C . THR A 1 119 ? 7.823 -0.370 -57.817 1.00 44.34 119 THR A C 1
ATOM 992 O O . THR A 1 119 ? 7.859 -1.446 -58.413 1.00 44.34 119 THR A O 1
ATOM 995 N N . PHE A 1 120 ? 7.295 -0.256 -56.599 1.00 49.78 120 PHE A N 1
ATOM 996 C CA . PHE A 1 120 ? 6.577 -1.325 -55.907 1.00 49.78 120 PHE A CA 1
ATOM 997 C C . PHE A 1 120 ? 5.249 -1.572 -56.636 1.00 49.78 120 PHE A C 1
ATOM 999 O O . PHE A 1 120 ? 4.249 -0.903 -56.383 1.00 49.78 120 PHE A O 1
ATOM 1006 N N . ARG A 1 121 ? 5.244 -2.486 -57.611 1.00 53.94 121 ARG A N 1
ATOM 1007 C CA . ARG A 1 121 ? 4.015 -2.943 -58.264 1.00 53.94 121 ARG A CA 1
ATOM 1008 C C . ARG A 1 121 ? 3.480 -4.144 -57.497 1.00 53.94 121 ARG A C 1
ATOM 1010 O O . ARG A 1 121 ? 3.983 -5.254 -57.640 1.00 53.94 121 ARG A O 1
ATOM 1017 N N . VAL A 1 122 ? 2.468 -3.895 -56.672 1.00 53.72 122 VAL A N 1
ATOM 1018 C CA . VAL A 1 122 ? 1.666 -4.937 -56.025 1.00 53.72 122 VAL A CA 1
ATOM 1019 C C . VAL A 1 122 ? 1.012 -5.762 -57.134 1.00 53.72 122 VAL A C 1
ATOM 1021 O O . VAL A 1 122 ? 0.211 -5.234 -57.905 1.00 53.72 122 VAL A O 1
ATOM 1024 N N . GLN A 1 123 ? 1.395 -7.034 -57.273 1.00 50.88 123 GLN A N 1
ATOM 1025 C CA . GLN A 1 123 ? 0.712 -7.931 -58.200 1.00 50.88 123 GLN A CA 1
ATOM 1026 C C . GLN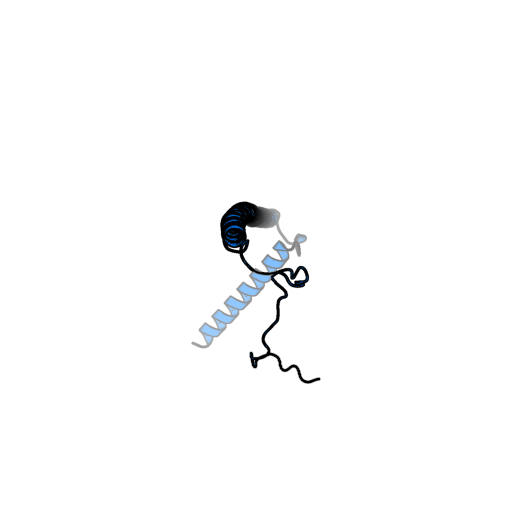 A 1 123 ? -0.675 -8.278 -57.633 1.00 50.88 123 GLN A C 1
ATOM 1028 O O . GLN A 1 123 ? -0.772 -8.674 -56.469 1.00 50.88 123 GLN A O 1
ATOM 1033 N N . PRO A 1 124 ? -1.752 -8.144 -58.423 1.00 53.19 124 PRO A N 1
ATOM 1034 C CA . PRO A 1 124 ? -3.128 -8.199 -57.936 1.00 53.19 124 PRO A CA 1
ATOM 1035 C C . PRO A 1 124 ? -3.663 -9.636 -57.787 1.00 53.19 124 PRO A C 1
ATOM 1037 O O . PRO A 1 124 ? -4.792 -9.916 -58.172 1.00 53.19 124 PRO A O 1
ATOM 1040 N N . SER A 1 125 ? -2.877 -10.573 -57.248 1.00 53.62 125 SER A N 1
ATOM 1041 C CA . SER A 1 125 ? -3.303 -11.978 -57.099 1.00 53.62 125 SER A CA 1
ATOM 1042 C C . SER A 1 125 ? -3.405 -12.469 -55.653 1.00 53.62 125 SER A C 1
ATOM 1044 O O . SER A 1 125 ? -3.423 -13.677 -55.425 1.00 53.62 125 SER A O 1
ATOM 1046 N N . HIS A 1 126 ? -3.497 -11.568 -54.671 1.00 49.44 126 HIS A N 1
ATOM 1047 C CA . HIS A 1 126 ? -3.811 -11.951 -53.293 1.00 49.44 126 HIS A CA 1
ATOM 1048 C C . HIS A 1 126 ? -5.299 -11.700 -52.985 1.00 49.44 126 HIS A C 1
ATOM 1050 O O . HIS A 1 126 ? -5.720 -10.546 -52.968 1.00 49.44 126 HIS A O 1
ATOM 1056 N N . PRO A 1 127 ? -6.095 -12.748 -52.707 1.00 57.41 127 PRO A N 1
ATOM 1057 C CA . PRO A 1 127 ? -7.555 -12.667 -52.573 1.00 57.41 127 PRO A CA 1
ATOM 1058 C C . PRO A 1 127 ? -8.066 -12.028 -51.266 1.00 57.41 127 PRO A C 1
ATOM 1060 O O . PRO A 1 127 ? -9.247 -12.138 -50.967 1.00 57.41 127 PRO A O 1
ATOM 1063 N N . ASN A 1 128 ? -7.219 -11.358 -50.475 1.00 47.16 128 ASN A N 1
ATOM 1064 C CA . ASN A 1 128 ? -7.586 -10.914 -49.120 1.00 47.16 128 ASN A CA 1
ATOM 1065 C C . ASN A 1 128 ? -7.863 -9.405 -48.985 1.00 47.16 128 ASN A C 1
ATOM 1067 O O . ASN A 1 128 ? -7.935 -8.907 -47.866 1.00 47.16 128 ASN A O 1
ATOM 1071 N N . LEU A 1 129 ? -8.020 -8.677 -50.090 1.00 54.78 129 LEU A N 1
ATOM 1072 C CA . LEU A 1 129 ? -8.401 -7.259 -50.092 1.00 54.78 129 LEU A CA 1
ATOM 1073 C C . LEU A 1 129 ? -9.607 -7.060 -51.014 1.00 54.78 129 LEU A C 1
ATOM 1075 O O . LEU A 1 129 ? -9.494 -6.521 -52.110 1.00 54.78 129 LEU A O 1
ATOM 1079 N N . GLN A 1 130 ? -10.757 -7.552 -50.567 1.00 52.62 130 GLN A N 1
ATOM 1080 C CA . GLN A 1 130 ? -12.056 -7.047 -50.994 1.00 52.62 130 GLN A CA 1
ATOM 1081 C C . GLN A 1 130 ? -12.648 -6.317 -49.792 1.00 52.62 130 GLN A C 1
ATOM 1083 O O . GLN A 1 130 ? -13.167 -6.944 -48.872 1.00 52.62 130 GLN A O 1
ATOM 1088 N N . GLU A 1 131 ? -12.502 -4.996 -49.779 1.00 49.47 131 GLU A N 1
ATOM 1089 C CA . GLU A 1 131 ? -13.455 -4.130 -49.093 1.00 49.47 131 GLU A CA 1
ATOM 1090 C C . GLU A 1 131 ? -14.409 -3.657 -50.190 1.00 49.47 131 GLU A C 1
ATOM 1092 O O . GLU A 1 131 ? -14.052 -2.809 -51.007 1.00 49.47 131 GLU A O 1
ATOM 1097 N N . ASP A 1 132 ? -15.561 -4.328 -50.277 1.00 53.16 132 ASP A N 1
ATOM 1098 C CA . ASP A 1 132 ? -16.700 -3.829 -51.040 1.00 53.16 132 ASP A CA 1
ATOM 1099 C C . ASP A 1 132 ? -17.286 -2.622 -50.294 1.00 53.16 132 ASP A C 1
ATOM 1101 O O . ASP A 1 132 ? -17.440 -2.637 -49.069 1.00 53.16 132 ASP A O 1
ATOM 1105 N N . GLU A 1 133 ? -17.534 -1.594 -51.099 1.00 43.97 133 GLU A N 1
ATOM 1106 C CA . GLU A 1 133 ? -18.056 -0.250 -50.814 1.00 43.97 133 GLU A CA 1
ATOM 1107 C C . GLU A 1 133 ? -19.359 -0.206 -49.997 1.00 43.97 133 GLU A C 1
ATOM 1109 O O . GLU A 1 133 ? -20.266 -1.039 -50.241 1.00 43.97 133 GLU A O 1
#

pLDDT: mean 80.7, std 22.49, range [36.91, 98.62]

Radius of gyration: 38.46 Å; chains: 1; bounding box: 59×40×105 Å